Protein AF-A0A954P6W4-F1 (afdb_monomer_lite)

Sequence (58 aa):
GKTDENGQTVADGEAKSGDLFATIFRAAGIDHEKEYYVGARPIPITDFGCSPIEDVLA

pLDDT: mean 94.77, std 3.2, range [74.75, 97.38]

Foldseek 3Di:
DPADPVRDDHPDDDDDPLLVQQQVCVLVVHRQQDWDDDDDDTDGNGDPPHHHPVVVVD

Secondary structure (DSSP, 8-state):
-EEPTTSSSEEE----HHHHHHHHHHHTT--TT-EEESSSSEEESS-TT----GGG--

Structure (mmCIF, N/CA/C/O backbone):
data_AF-A0A954P6W4-F1
#
_entry.id   AF-A0A954P6W4-F1
#
loop_
_atom_site.group_PDB
_atom_site.id
_atom_site.type_symbol
_atom_site.label_atom_id
_atom_site.label_alt_id
_atom_site.label_comp_id
_atom_site.label_asym_id
_atom_site.label_entity_id
_atom_site.label_seq_id
_atom_site.pdbx_PDB_ins_code
_atom_site.Cartn_x
_atom_site.Cartn_y
_atom_site.Cartn_z
_atom_site.occupancy
_atom_site.B_iso_or_equiv
_atom_site.auth_seq_id
_atom_site.auth_comp_id
_atom_site.auth_asym_id
_atom_site.auth_atom_id
_atom_site.pdbx_PDB_model_num
ATOM 1 N N . GLY A 1 1 ? -11.481 4.328 10.522 1.00 89.56 1 GLY A N 1
ATOM 2 C CA . GLY A 1 1 ? -11.141 3.949 11.897 1.00 89.56 1 GLY A CA 1
ATOM 3 C C . GLY A 1 1 ? -12.258 4.257 12.869 1.00 89.56 1 GLY A C 1
ATOM 4 O O . GLY A 1 1 ? -13.075 5.138 12.611 1.00 89.56 1 GLY A O 1
ATOM 5 N N . LYS A 1 2 ? -12.280 3.523 13.978 1.00 95.31 2 LYS A N 1
ATOM 6 C CA . LYS A 1 2 ? -13.141 3.728 15.143 1.00 95.31 2 LYS A CA 1
ATOM 7 C C . LYS A 1 2 ? -12.391 4.567 16.175 1.00 95.31 2 LYS A C 1
ATOM 9 O O . LYS A 1 2 ? -11.242 4.269 16.483 1.00 95.31 2 LYS A O 1
ATOM 14 N N . THR A 1 3 ? -13.033 5.586 16.726 1.00 96.50 3 THR A N 1
ATOM 15 C CA . THR A 1 3 ? -12.453 6.412 17.795 1.00 96.50 3 THR A CA 1
ATOM 16 C C . THR A 1 3 ? -12.524 5.701 19.151 1.00 96.50 3 THR A C 1
ATOM 18 O O . THR A 1 3 ? -13.413 4.876 19.376 1.00 96.50 3 THR A O 1
ATOM 21 N N . ASP A 1 4 ? -11.587 6.008 20.048 1.00 96.75 4 ASP A N 1
ATOM 22 C CA . ASP A 1 4 ? -11.631 5.570 21.444 1.00 96.75 4 ASP A CA 1
ATOM 23 C C . ASP A 1 4 ? -12.807 6.176 22.241 1.00 96.75 4 ASP A C 1
ATOM 25 O O . ASP A 1 4 ? -13.531 7.058 21.776 1.00 96.75 4 ASP A O 1
ATOM 29 N N . GLU A 1 5 ? -12.996 5.682 23.467 1.00 97.12 5 GLU A N 1
ATOM 30 C CA . GLU A 1 5 ? -14.077 6.069 24.389 1.00 97.12 5 GLU A CA 1
ATOM 31 C C . GLU A 1 5 ? -14.065 7.565 24.740 1.00 97.12 5 GLU A C 1
ATOM 33 O O . GLU A 1 5 ? -15.108 8.150 25.032 1.00 97.12 5 GLU A O 1
ATOM 38 N N . ASN A 1 6 ? -12.878 8.176 24.715 1.00 96.56 6 ASN A N 1
ATOM 39 C CA . ASN A 1 6 ? -12.636 9.559 25.109 1.00 96.56 6 ASN A CA 1
ATOM 40 C C . ASN A 1 6 ? -12.613 10.518 23.908 1.00 96.56 6 ASN A C 1
ATOM 42 O O . ASN A 1 6 ? -12.464 11.726 24.095 1.00 96.56 6 ASN A O 1
ATOM 46 N N . GLY A 1 7 ? -12.750 10.006 22.683 1.00 94.31 7 GLY A N 1
ATOM 47 C CA . GLY A 1 7 ? -12.727 10.794 21.460 1.00 94.31 7 GLY A CA 1
ATOM 48 C C . GLY A 1 7 ? -11.336 11.255 20.996 1.00 94.31 7 GLY A C 1
ATOM 49 O O . GLY A 1 7 ? -11.281 12.170 20.179 1.00 94.31 7 GLY A O 1
ATOM 50 N N . GLN A 1 8 ? -10.227 10.712 21.517 1.00 96.81 8 GLN A N 1
ATOM 51 C CA . GLN A 1 8 ? -8.889 11.308 21.323 1.00 96.81 8 GLN A CA 1
ATOM 52 C C . GLN A 1 8 ? -7.988 10.560 20.341 1.00 96.81 8 GLN A C 1
ATOM 54 O O 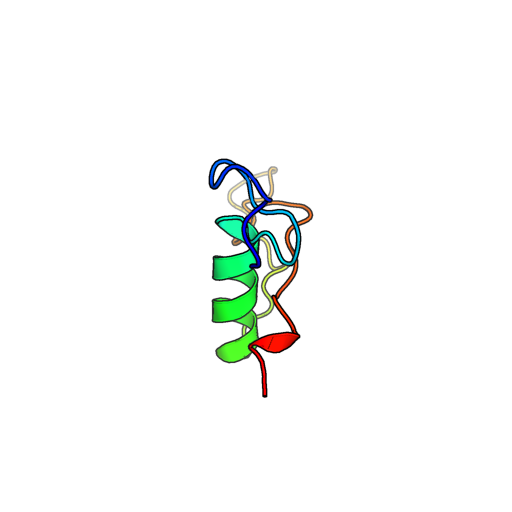. GLN A 1 8 ? -7.214 11.188 19.620 1.00 96.81 8 GLN A O 1
ATOM 59 N N . THR A 1 9 ? -8.073 9.235 20.308 1.00 95.88 9 THR A N 1
ATOM 60 C CA . THR A 1 9 ? -7.231 8.379 19.467 1.00 95.88 9 THR A CA 1
ATOM 61 C C . THR A 1 9 ? -8.073 7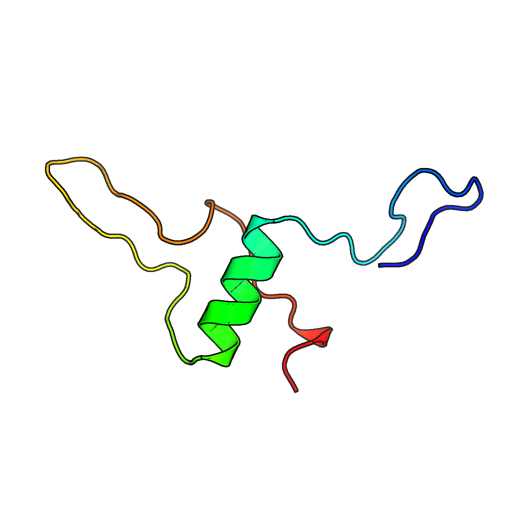.422 18.633 1.00 95.88 9 THR A C 1
ATOM 63 O O . THR A 1 9 ? -9.278 7.254 18.852 1.00 95.88 9 THR A O 1
ATOM 66 N N . VAL A 1 10 ? -7.444 6.810 17.631 1.00 95.94 10 VAL A N 1
ATOM 67 C CA . VAL A 1 10 ? -8.080 5.778 16.818 1.00 95.94 10 VAL A CA 1
ATOM 68 C C . VAL A 1 10 ? -7.877 4.436 17.513 1.00 95.94 10 VAL A C 1
ATOM 70 O O . VAL A 1 10 ? -6.760 3.948 17.626 1.00 95.94 10 VAL A O 1
ATOM 73 N N . ALA A 1 11 ? -8.967 3.848 17.995 1.00 96.38 11 ALA A N 1
ATOM 74 C CA . ALA A 1 11 ? -8.957 2.560 18.677 1.00 96.38 11 ALA A CA 1
ATOM 75 C C . ALA A 1 11 ? -8.857 1.374 17.707 1.00 96.38 11 ALA A C 1
ATOM 77 O O . ALA A 1 11 ? -8.393 0.308 18.099 1.00 96.38 11 ALA A O 1
ATOM 78 N N . ASP A 1 12 ? -9.326 1.539 16.468 1.00 95.00 12 ASP A N 1
ATOM 79 C CA . ASP A 1 12 ? -9.302 0.486 15.451 1.00 95.00 12 ASP A CA 1
ATOM 80 C C . ASP A 1 12 ? -9.299 1.070 14.032 1.00 95.00 12 ASP A C 1
ATOM 82 O O . ASP A 1 12 ? -9.903 2.119 13.789 1.00 95.00 12 ASP A O 1
ATOM 86 N N . GLY A 1 13 ? -8.630 0.400 13.091 1.00 92.94 13 GLY A N 1
ATOM 87 C CA . GLY A 1 13 ? -8.504 0.853 11.703 1.00 92.94 13 GLY A CA 1
ATOM 88 C C . GLY A 1 13 ? -7.863 2.239 11.575 1.00 92.94 13 GLY A C 1
ATOM 89 O O . GLY A 1 13 ? -8.415 3.119 10.900 1.00 92.94 13 GLY A O 1
ATOM 90 N N . GLU A 1 14 ? -6.755 2.463 12.289 1.00 94.38 14 GLU A N 1
ATOM 91 C CA . GLU A 1 14 ? -5.928 3.660 12.123 1.00 94.38 14 GLU A CA 1
ATOM 92 C C . GLU A 1 14 ? -5.273 3.651 10.741 1.00 94.38 14 GLU A C 1
ATOM 94 O O . GLU A 1 14 ? -4.671 2.662 10.337 1.00 94.38 14 GLU A O 1
ATOM 99 N N . ALA A 1 15 ? -5.403 4.763 10.021 1.00 93.62 15 ALA A N 1
ATOM 100 C CA . ALA A 1 15 ? -4.822 4.946 8.701 1.00 93.62 15 ALA A CA 1
ATOM 101 C C . ALA A 1 15 ? -3.780 6.057 8.766 1.00 93.62 15 ALA A C 1
ATOM 103 O O . ALA A 1 15 ? -4.091 7.182 9.171 1.00 93.62 15 ALA A O 1
ATOM 104 N N . LYS A 1 16 ? -2.550 5.757 8.350 1.00 93.44 16 LYS A N 1
ATOM 105 C CA . LYS A 1 16 ? -1.484 6.754 8.231 1.00 93.44 16 LYS A CA 1
ATOM 106 C C . LYS A 1 16 ? -1.434 7.296 6.808 1.00 93.44 16 LYS A C 1
ATOM 108 O O . LYS A 1 16 ? -1.991 6.723 5.874 1.00 93.44 16 LYS A O 1
ATOM 113 N N . SER A 1 17 ? -0.716 8.402 6.626 1.00 94.44 17 SER A N 1
ATOM 114 C CA . SER A 1 17 ? -0.555 9.027 5.310 1.00 94.44 17 SER A CA 1
ATOM 115 C C . SER A 1 17 ? 0.005 8.056 4.265 1.00 94.44 17 SER A C 1
ATOM 117 O O . SER A 1 17 ? -0.491 8.026 3.143 1.00 94.44 17 SER A O 1
ATOM 119 N N . GLY A 1 18 ? 0.999 7.236 4.621 1.00 95.56 18 GLY A N 1
ATOM 120 C CA . GLY A 1 18 ? 1.570 6.265 3.686 1.00 95.56 18 GLY A CA 1
ATOM 121 C C . GLY A 1 18 ? 0.606 5.131 3.317 1.00 95.56 18 GLY A C 1
ATOM 122 O O . GLY A 1 18 ? 0.572 4.743 2.152 1.00 95.56 18 GLY A O 1
ATOM 123 N N . ASP A 1 19 ? -0.244 4.674 4.246 1.00 96.12 19 ASP A N 1
ATOM 124 C CA . ASP A 1 19 ? -1.272 3.654 3.970 1.00 96.12 19 ASP A CA 1
ATOM 125 C C . ASP A 1 19 ? -2.315 4.188 2.979 1.00 96.12 19 ASP A C 1
ATOM 127 O O . ASP A 1 19 ? -2.736 3.494 2.050 1.00 96.12 19 ASP A O 1
ATOM 131 N N . LEU A 1 20 ? -2.680 5.469 3.107 1.00 95.69 20 LEU A N 1
ATOM 132 C CA . LEU A 1 20 ? -3.567 6.144 2.160 1.00 95.69 20 LEU A CA 1
ATOM 133 C C . LEU A 1 20 ? -2.969 6.174 0.745 1.00 95.69 20 LEU A C 1
ATOM 135 O O . LEU A 1 20 ? -3.652 5.814 -0.214 1.00 95.69 20 LEU A O 1
ATOM 139 N N . PHE A 1 21 ? -1.702 6.572 0.593 1.00 96.50 21 PHE A N 1
ATOM 140 C CA . PHE A 1 21 ? -1.054 6.579 -0.724 1.00 96.50 21 PHE A CA 1
ATOM 141 C C . PHE A 1 21 ? -0.871 5.166 -1.289 1.00 96.50 21 PHE A C 1
ATOM 143 O O . PHE A 1 21 ? -1.126 4.962 -2.476 1.00 96.50 21 PHE A O 1
ATOM 150 N N . ALA A 1 22 ? -0.522 4.185 -0.451 1.00 97.06 22 ALA A N 1
ATOM 151 C CA . ALA A 1 22 ? -0.447 2.782 -0.854 1.00 97.06 22 ALA A CA 1
ATOM 152 C C . ALA A 1 22 ? -1.796 2.281 -1.390 1.00 97.06 22 ALA A C 1
ATOM 154 O O . ALA A 1 22 ? -1.851 1.657 -2.450 1.00 97.06 22 ALA A O 1
ATOM 155 N N . THR A 1 23 ? -2.895 2.653 -0.726 1.00 97.38 23 THR A N 1
ATOM 156 C CA . THR A 1 23 ? -4.267 2.355 -1.166 1.00 97.38 23 THR A CA 1
ATOM 157 C C . THR A 1 23 ? -4.582 2.985 -2.522 1.00 97.38 23 THR A C 1
ATOM 159 O O . THR A 1 23 ? -5.076 2.302 -3.416 1.00 97.38 23 THR A O 1
ATOM 162 N N . ILE A 1 24 ? -4.267 4.272 -2.711 1.00 97.06 24 ILE A N 1
ATOM 163 C CA . ILE A 1 24 ? -4.520 4.983 -3.976 1.00 97.06 24 ILE A CA 1
ATOM 164 C C . ILE A 1 24 ? -3.740 4.342 -5.130 1.00 97.06 24 ILE A C 1
ATOM 166 O O . ILE A 1 24 ? -4.307 4.103 -6.197 1.00 97.06 24 ILE A O 1
ATOM 170 N N . PHE A 1 25 ? -2.455 4.038 -4.930 1.00 97.12 25 PHE A N 1
ATOM 171 C CA . PHE A 1 25 ? -1.644 3.388 -5.959 1.00 97.12 25 PHE A CA 1
ATOM 172 C C . PHE A 1 25 ? -2.161 1.992 -6.283 1.00 97.12 25 PHE A C 1
ATOM 174 O O . PHE A 1 25 ? -2.352 1.684 -7.460 1.00 97.12 25 PHE A O 1
ATOM 181 N N . ARG A 1 26 ? -2.499 1.195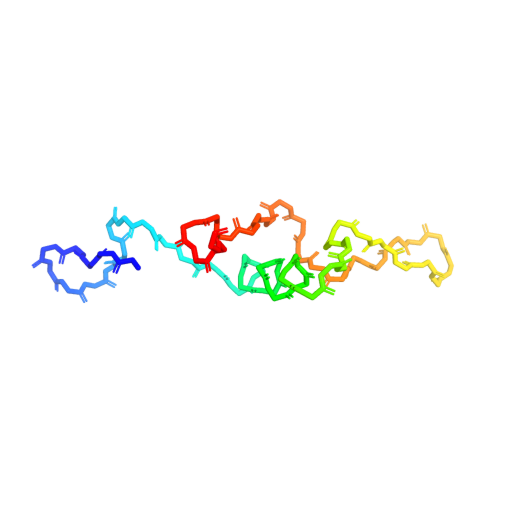 -5.265 1.00 96.88 26 ARG A N 1
ATOM 182 C CA . ARG A 1 26 ? -3.096 -0.128 -5.455 1.00 96.88 26 ARG A CA 1
ATOM 183 C C . ARG A 1 26 ? -4.400 -0.059 -6.252 1.00 96.88 26 ARG A C 1
ATOM 185 O O . ARG A 1 26 ? -4.550 -0.810 -7.214 1.00 96.88 26 ARG A O 1
ATOM 192 N N . ALA A 1 27 ? -5.299 0.870 -5.918 1.00 97.19 27 ALA A N 1
ATOM 193 C CA . ALA A 1 27 ? -6.556 1.084 -6.639 1.00 97.19 27 ALA A CA 1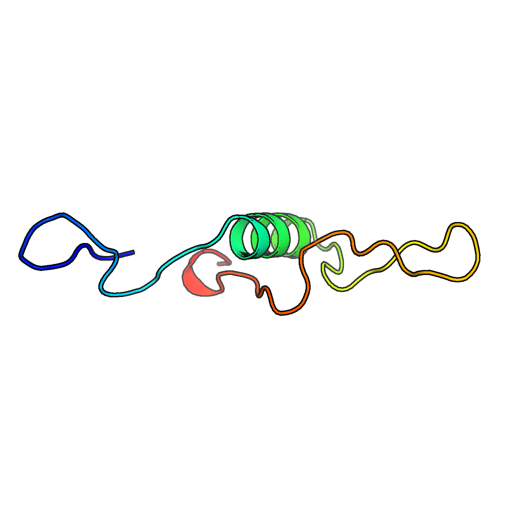
ATOM 194 C C . ALA A 1 27 ? -6.334 1.484 -8.109 1.00 97.19 27 ALA A C 1
ATOM 196 O O . ALA A 1 27 ? -7.098 1.093 -8.989 1.00 97.19 27 ALA A O 1
ATOM 197 N N . ALA A 1 28 ? -5.266 2.233 -8.388 1.00 96.75 28 ALA A N 1
ATOM 198 C CA . ALA A 1 28 ? -4.862 2.610 -9.740 1.00 96.75 28 ALA A CA 1
ATOM 199 C C . ALA A 1 28 ? -4.106 1.498 -10.500 1.00 96.75 28 ALA A C 1
ATOM 201 O O . ALA A 1 28 ? -3.694 1.717 -11.640 1.00 96.75 28 ALA A O 1
ATOM 202 N N . GLY A 1 29 ? -3.891 0.324 -9.893 1.00 96.25 29 GLY A N 1
ATOM 203 C CA . GLY A 1 29 ? -3.089 -0.760 -10.472 1.00 96.25 29 GLY A CA 1
ATOM 204 C C . GLY A 1 29 ? -1.582 -0.474 -10.494 1.00 96.25 29 GLY A C 1
ATOM 205 O O . GLY A 1 29 ? -0.844 -1.105 -11.250 1.00 96.25 29 GLY A O 1
ATOM 206 N N . ILE A 1 30 ? -1.122 0.489 -9.695 1.00 96.94 30 ILE A N 1
ATOM 207 C CA . ILE A 1 30 ? 0.285 0.847 -9.524 1.00 96.94 30 ILE A CA 1
ATOM 208 C C . ILE A 1 30 ? 0.849 0.037 -8.354 1.00 96.94 30 ILE A C 1
ATOM 210 O O . ILE A 1 30 ? 0.248 -0.042 -7.284 1.00 96.94 30 ILE A O 1
ATOM 214 N N . ASP A 1 31 ? 2.032 -0.538 -8.555 1.00 96.38 31 ASP A N 1
ATOM 215 C CA . ASP A 1 31 ? 2.803 -1.152 -7.478 1.00 96.38 31 ASP A CA 1
ATOM 216 C C . ASP A 1 31 ? 3.305 -0.069 -6.513 1.00 96.38 31 ASP A C 1
ATOM 218 O O . ASP A 1 31 ? 4.173 0.730 -6.872 1.00 96.38 31 ASP A O 1
ATOM 222 N N . HIS A 1 32 ? 2.725 -0.018 -5.311 1.00 96.12 32 HIS A N 1
ATOM 223 C CA . HIS A 1 32 ? 3.068 0.980 -4.301 1.00 96.12 32 HIS A CA 1
ATOM 224 C C . HIS A 1 32 ? 4.455 0.747 -3.684 1.00 96.12 32 HIS A C 1
ATOM 226 O O . HIS A 1 32 ? 5.065 1.699 -3.210 1.00 96.12 32 HIS A O 1
ATOM 232 N N . GLU A 1 33 ? 4.991 -0.478 -3.739 1.00 96.19 33 GLU A N 1
ATOM 233 C CA . GLU A 1 33 ? 6.334 -0.805 -3.236 1.00 96.19 33 GLU A CA 1
ATOM 234 C C . GLU A 1 33 ? 7.440 -0.389 -4.215 1.00 96.19 33 GLU A C 1
ATOM 236 O O . GLU A 1 33 ? 8.631 -0.538 -3.935 1.00 96.19 33 GLU A O 1
ATOM 241 N N . LYS A 1 34 ? 7.065 0.160 -5.375 1.00 95.88 34 LYS A N 1
ATOM 242 C CA . LYS A 1 34 ? 8.011 0.608 -6.386 1.00 95.88 34 LYS A CA 1
ATOM 243 C C . LYS A 1 34 ? 8.934 1.699 -5.846 1.00 95.88 34 LYS A C 1
ATOM 245 O O . LYS A 1 34 ? 8.519 2.699 -5.259 1.00 95.88 34 LYS A O 1
ATOM 250 N N . GLU A 1 35 ? 10.201 1.567 -6.204 1.00 95.69 35 GLU A N 1
ATOM 251 C CA . GLU A 1 35 ? 11.232 2.552 -5.920 1.00 95.69 35 GLU A CA 1
ATOM 252 C C . GLU A 1 35 ? 11.776 3.162 -7.213 1.00 95.69 35 GLU A C 1
ATOM 254 O O . GLU A 1 35 ? 11.966 2.484 -8.229 1.00 95.69 35 GLU A O 1
ATOM 259 N N . TYR A 1 36 ? 12.065 4.459 -7.169 1.00 95.25 36 TYR A N 1
ATOM 260 C CA . TYR A 1 36 ? 12.871 5.132 -8.178 1.00 95.25 36 TYR A CA 1
ATOM 261 C C . TYR A 1 36 ? 14.318 5.251 -7.708 1.00 95.25 36 TYR A C 1
ATOM 263 O O . TYR A 1 36 ? 14.593 5.382 -6.520 1.00 95.25 36 TYR A O 1
ATOM 271 N N . TYR A 1 37 ? 15.253 5.250 -8.655 1.00 96.06 37 TYR A N 1
ATOM 272 C CA . TYR A 1 37 ? 16.679 5.359 -8.367 1.00 96.06 37 TYR A CA 1
ATOM 273 C C . TYR A 1 37 ? 17.255 6.577 -9.083 1.00 96.06 37 TYR A C 1
ATOM 275 O O . TYR A 1 37 ? 17.311 6.625 -10.312 1.00 96.06 37 TYR A O 1
ATOM 283 N N . VAL A 1 38 ? 17.701 7.562 -8.300 1.00 92.31 38 VAL A N 1
ATOM 284 C CA . VAL A 1 38 ? 18.507 8.694 -8.776 1.00 92.31 38 VAL A CA 1
ATOM 285 C C . VAL A 1 38 ? 19.823 8.665 -8.004 1.00 92.31 38 VAL A C 1
ATOM 287 O O . VAL A 1 38 ? 19.944 9.206 -6.907 1.00 92.31 38 VAL A O 1
ATOM 290 N N . GLY A 1 39 ? 20.808 7.958 -8.561 1.00 93.44 39 GLY A N 1
ATOM 291 C CA . GLY A 1 39 ? 22.04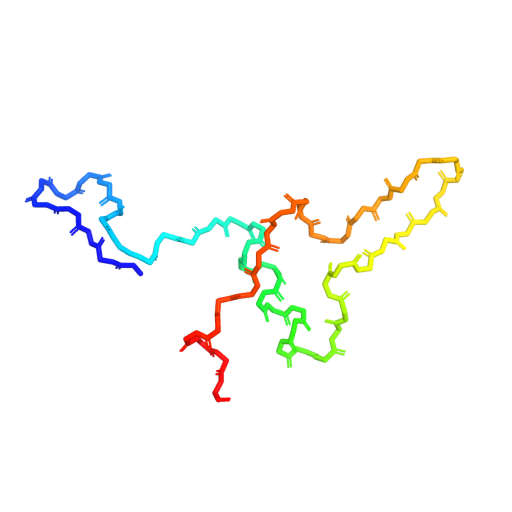2 7.599 -7.861 1.00 93.44 39 GLY A CA 1
ATOM 292 C C . GLY A 1 39 ? 21.906 6.278 -7.097 1.00 93.44 39 GLY A C 1
ATOM 293 O O . GLY A 1 39 ? 21.192 5.378 -7.525 1.00 93.44 39 GLY A O 1
ATOM 294 N N . ALA A 1 40 ? 22.625 6.141 -5.981 1.00 94.12 40 ALA A N 1
ATOM 295 C CA . ALA A 1 40 ? 22.735 4.871 -5.256 1.00 94.12 40 ALA A CA 1
ATOM 296 C C . ALA A 1 40 ? 21.631 4.623 -4.211 1.00 94.12 40 ALA A C 1
ATOM 298 O O . ALA A 1 40 ? 21.552 3.517 -3.682 1.00 94.12 40 ALA A O 1
ATOM 299 N N . ARG A 1 41 ? 20.818 5.634 -3.864 1.00 94.44 41 ARG A N 1
ATOM 300 C CA . ARG A 1 41 ? 19.760 5.497 -2.849 1.00 94.44 41 ARG A CA 1
ATOM 301 C C . ARG A 1 41 ? 18.382 5.352 -3.502 1.00 94.44 41 ARG A C 1
ATOM 303 O O . ARG A 1 41 ? 18.088 6.139 -4.405 1.00 94.44 41 ARG A O 1
ATOM 310 N N . PRO A 1 42 ? 17.547 4.411 -3.029 1.00 94.25 42 PRO A N 1
ATOM 311 C CA . PRO A 1 42 ? 16.169 4.304 -3.477 1.00 94.25 42 PRO A CA 1
ATOM 312 C C . PRO A 1 42 ? 15.333 5.485 -2.980 1.00 94.25 42 PRO A C 1
ATOM 314 O O . PRO A 1 42 ? 15.544 6.011 -1.885 1.00 94.25 42 PRO A O 1
ATOM 317 N N . ILE A 1 43 ? 14.375 5.884 -3.808 1.00 95.75 43 ILE A N 1
ATOM 318 C CA . ILE A 1 43 ? 13.340 6.871 -3.518 1.00 95.75 43 ILE A CA 1
ATOM 319 C C . ILE A 1 43 ? 12.009 6.120 -3.623 1.00 95.75 43 ILE A C 1
ATOM 321 O O . ILE A 1 43 ? 11.533 5.896 -4.742 1.00 95.75 43 ILE A O 1
ATOM 325 N N . PRO A 1 44 ? 11.434 5.673 -2.497 1.00 95.44 44 PRO A N 1
ATOM 326 C CA . PRO A 1 44 ? 10.180 4.938 -2.523 1.00 95.44 44 PRO A CA 1
ATOM 327 C C . PRO A 1 44 ? 9.023 5.886 -2.860 1.00 95.44 44 PRO A C 1
ATOM 329 O O . PRO A 1 44 ? 9.071 7.078 -2.542 1.00 95.44 44 PRO A O 1
ATOM 332 N N . ILE A 1 45 ? 7.985 5.374 -3.526 1.00 94.94 45 ILE A N 1
ATOM 333 C CA . ILE A 1 45 ? 6.801 6.187 -3.855 1.00 94.94 45 ILE A CA 1
ATOM 334 C C . ILE A 1 45 ? 5.777 6.250 -2.716 1.00 94.94 45 ILE A C 1
ATOM 336 O O . ILE A 1 45 ? 4.950 7.159 -2.693 1.00 94.94 45 ILE A O 1
ATOM 340 N N . THR A 1 46 ? 5.859 5.323 -1.762 1.00 95.81 46 THR A N 1
ATOM 341 C CA . THR A 1 46 ? 5.153 5.350 -0.472 1.00 95.81 46 THR A CA 1
ATOM 342 C C . THR A 1 46 ? 6.130 5.084 0.660 1.00 95.81 46 THR A C 1
ATOM 344 O O . THR A 1 46 ? 7.132 4.407 0.450 1.00 95.81 46 THR A O 1
ATOM 347 N N . ASP A 1 47 ? 5.835 5.569 1.866 1.00 93.19 47 ASP A N 1
ATOM 348 C CA . ASP A 1 47 ? 6.668 5.289 3.038 1.00 93.19 47 ASP A CA 1
ATOM 349 C C . ASP A 1 47 ? 6.853 3.779 3.262 1.00 93.19 47 ASP A C 1
ATOM 351 O O . ASP A 1 47 ? 5.940 2.972 3.064 1.00 93.19 47 ASP A O 1
ATOM 355 N N . PHE A 1 48 ? 8.056 3.395 3.693 1.00 92.06 48 PHE A N 1
ATOM 356 C CA . PHE A 1 48 ? 8.374 2.001 3.983 1.00 92.06 48 PHE A CA 1
ATOM 357 C C . PHE A 1 48 ? 7.491 1.443 5.100 1.00 92.06 48 PHE A C 1
ATOM 359 O O . PHE A 1 48 ? 7.323 2.066 6.148 1.00 92.06 48 PHE A O 1
ATOM 366 N N . GLY A 1 49 ? 6.993 0.223 4.896 1.00 90.69 49 GLY A N 1
ATOM 367 C CA . GLY A 1 49 ? 6.162 -0.477 5.874 1.00 90.69 49 GLY A CA 1
ATOM 368 C C . GLY A 1 49 ? 4.699 -0.031 5.900 1.00 90.69 49 GLY A C 1
ATOM 369 O O . GLY A 1 49 ? 3.951 -0.515 6.745 1.00 90.69 49 GLY A O 1
ATOM 370 N N . CYS A 1 50 ? 4.285 0.856 4.993 1.00 94.19 50 CYS A N 1
ATOM 371 C CA . CYS A 1 50 ? 2.874 1.138 4.763 1.00 94.19 50 CYS A CA 1
ATOM 372 C C . CYS A 1 50 ? 2.223 0.054 3.912 1.00 94.19 50 CYS A C 1
ATOM 374 O O . CYS A 1 50 ? 2.870 -0.595 3.089 1.00 94.19 50 CYS A O 1
ATOM 376 N N . SER A 1 51 ? 0.930 -0.147 4.125 1.00 95.31 51 SER A N 1
ATOM 377 C CA . SER A 1 51 ? 0.146 -1.150 3.407 1.00 95.31 51 SER A CA 1
ATOM 378 C C . SER A 1 51 ? -1.163 -0.543 2.908 1.00 95.31 51 SER A C 1
ATOM 380 O O . SER A 1 51 ? -1.712 0.343 3.567 1.00 95.31 51 SER A O 1
ATOM 382 N N . PRO A 1 52 ? -1.679 -0.985 1.750 1.00 96.44 52 PRO A N 1
ATOM 383 C CA . PRO A 1 52 ? -3.007 -0.602 1.299 1.00 96.44 52 PRO A CA 1
ATOM 384 C C . PRO A 1 52 ? -4.068 -0.973 2.341 1.00 96.44 52 PRO A C 1
ATOM 386 O O . PRO A 1 52 ? -3.988 -2.011 2.996 1.00 96.44 52 PRO A O 1
ATOM 389 N N . ILE A 1 53 ? -5.084 -0.127 2.483 1.00 96.25 53 ILE A N 1
ATOM 390 C CA . ILE A 1 53 ? -6.225 -0.384 3.356 1.00 96.25 53 ILE A CA 1
ATOM 391 C C . ILE A 1 53 ? -7.203 -1.262 2.573 1.00 96.25 53 ILE A C 1
ATOM 393 O O . ILE A 1 53 ? -8.051 -0.761 1.834 1.00 96.25 53 ILE A O 1
ATOM 397 N N . GLU A 1 54 ? -7.050 -2.577 2.722 1.00 94.62 54 GLU A N 1
ATOM 398 C CA . GLU A 1 54 ? -7.804 -3.587 1.965 1.00 94.62 54 GLU A CA 1
ATOM 399 C C . GLU A 1 54 ? -9.323 -3.431 2.115 1.00 94.62 54 GLU A C 1
ATOM 401 O O . GLU A 1 54 ? -10.038 -3.555 1.133 1.00 94.62 54 GLU A O 1
ATOM 406 N N . ASP A 1 55 ? -9.825 -3.036 3.289 1.00 93.19 55 ASP A N 1
ATOM 407 C CA . ASP A 1 55 ? -11.266 -2.823 3.524 1.00 93.19 55 ASP A CA 1
ATOM 408 C C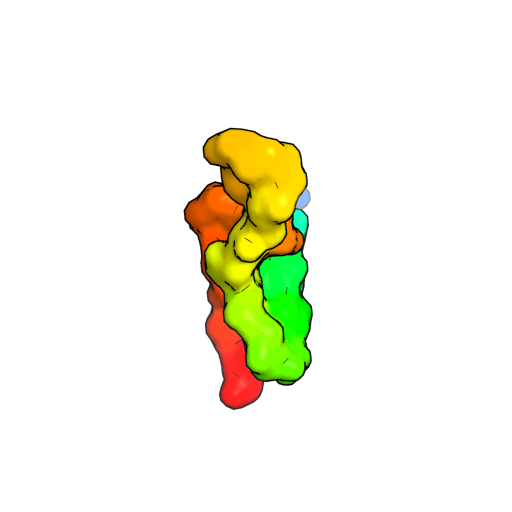 . ASP A 1 55 ? -11.901 -1.752 2.610 1.00 93.19 55 ASP A C 1
ATOM 410 O O . ASP A 1 55 ? -13.124 -1.684 2.481 1.00 93.19 55 ASP A O 1
ATOM 414 N N . VAL A 1 56 ? -11.088 -0.875 2.007 1.00 92.50 56 VAL A N 1
ATOM 415 C CA . VAL A 1 56 ? -11.539 0.192 1.093 1.00 92.50 56 VAL A CA 1
ATOM 416 C C . VAL A 1 56 ? -11.397 -0.222 -0.377 1.00 92.50 56 VAL A C 1
ATOM 418 O O . VAL A 1 56 ? -11.942 0.436 -1.265 1.00 92.50 56 VAL A O 1
ATOM 421 N N . LEU A 1 57 ? -10.660 -1.299 -0.646 1.00 90.06 57 LEU A N 1
ATOM 422 C CA . LEU A 1 57 ? -10.459 -1.870 -1.970 1.00 90.06 57 LEU A CA 1
ATOM 423 C C . LEU A 1 57 ? -11.507 -2.982 -2.158 1.00 90.06 57 LEU A C 1
ATOM 425 O O . LEU A 1 57 ? -11.499 -3.973 -1.441 1.00 90.06 57 LEU A O 1
ATOM 429 N N . ALA A 1 58 ? -12.457 -2.752 -3.069 1.00 74.75 58 ALA A N 1
ATOM 430 C CA . ALA A 1 58 ? -13.659 -3.575 -3.271 1.00 74.75 58 ALA A CA 1
ATOM 431 C C . ALA A 1 58 ? -13.406 -5.071 -3.534 1.00 74.75 58 ALA A C 1
ATOM 433 O O . ALA A 1 58 ? -12.433 -5.391 -4.257 1.00 74.75 58 ALA A O 1
#

Radius of gyration: 14.33 Å; chains: 1; bounding box: 37×15×36 Å